Protein AF-A0A1B6LG21-F1 (afdb_monomer)

Organism: NCBI:txid36148

Structure (mmCIF, N/CA/C/O backbone):
data_AF-A0A1B6LG21-F1
#
_entry.id   AF-A0A1B6LG21-F1
#
loop_
_atom_site.group_PDB
_atom_site.id
_atom_site.type_symbol
_atom_site.label_atom_id
_atom_site.label_alt_id
_atom_site.label_comp_id
_atom_site.label_asym_id
_atom_site.label_entity_id
_atom_site.label_seq_id
_atom_site.pdbx_PDB_ins_code
_atom_site.Cartn_x
_atom_site.Cartn_y
_atom_site.Cartn_z
_atom_site.occupancy
_atom_site.B_iso_or_equiv
_atom_site.auth_seq_id
_atom_site.auth_comp_id
_atom_site.auth_asym_id
_atom_site.auth_atom_id
_atom_site.pdbx_PDB_model_num
ATOM 1 N N . PRO A 1 1 ? -16.297 15.621 -8.852 1.00 56.31 1 PRO A N 1
ATOM 2 C CA . PRO A 1 1 ? -17.410 15.948 -9.782 1.00 56.31 1 PRO A CA 1
ATOM 3 C C . PRO A 1 1 ? -18.432 14.807 -9.849 1.00 56.31 1 PRO A C 1
ATOM 5 O O . PRO A 1 1 ? -18.025 13.649 -9.911 1.00 56.31 1 PRO A O 1
ATOM 8 N N . SER A 1 2 ? -19.731 15.120 -9.840 1.00 61.78 2 SER A N 1
ATOM 9 C CA . SER A 1 2 ? -20.828 14.132 -9.884 1.00 61.78 2 SER A CA 1
ATOM 10 C C . SER A 1 2 ? -20.719 13.165 -11.069 1.00 61.78 2 SER A C 1
ATOM 12 O O . SER A 1 2 ? -21.006 11.982 -10.926 1.00 61.78 2 SER A O 1
ATOM 14 N N . SER A 1 3 ? -20.187 13.634 -12.199 1.00 63.41 3 SER A N 1
ATOM 15 C CA . SER A 1 3 ? -19.912 12.828 -13.393 1.00 63.41 3 SER A CA 1
ATOM 16 C C . SER A 1 3 ? -18.881 11.715 -13.177 1.00 63.41 3 SER A C 1
ATOM 18 O O . SER A 1 3 ? -19.022 10.638 -13.745 1.00 63.41 3 SER A O 1
ATOM 20 N N . VAL A 1 4 ? -17.868 11.933 -12.335 1.00 63.25 4 VAL A N 1
ATOM 21 C CA . VAL A 1 4 ? -16.840 10.920 -12.034 1.00 63.25 4 VAL A CA 1
ATOM 22 C C . VAL A 1 4 ? -17.412 9.835 -11.122 1.00 63.25 4 VAL A C 1
ATOM 24 O O . VAL A 1 4 ? -17.195 8.655 -11.372 1.00 63.25 4 VAL A O 1
ATOM 27 N N . ALA A 1 5 ? -18.205 10.219 -10.116 1.00 63.53 5 ALA A N 1
ATOM 28 C CA . ALA A 1 5 ? -18.890 9.268 -9.238 1.00 63.53 5 ALA A CA 1
ATOM 29 C C . ALA A 1 5 ? -19.905 8.409 -10.016 1.00 63.53 5 ALA A C 1
ATOM 31 O O . ALA A 1 5 ? -19.959 7.195 -9.843 1.00 63.53 5 ALA A O 1
ATOM 32 N N . GLN A 1 6 ? -20.651 9.025 -10.936 1.00 63.81 6 GLN A N 1
ATOM 33 C CA . GLN A 1 6 ? -21.619 8.342 -11.794 1.00 63.81 6 GLN A CA 1
ATOM 34 C C . GLN A 1 6 ? -20.946 7.417 -12.825 1.00 63.81 6 GLN A C 1
ATOM 36 O O . GLN A 1 6 ? -21.466 6.344 -13.122 1.00 63.81 6 GLN A O 1
ATOM 41 N N . TRP A 1 7 ? -19.764 7.789 -13.330 1.00 61.38 7 TRP A N 1
ATOM 42 C CA . TRP A 1 7 ? -18.961 6.941 -14.217 1.00 61.38 7 TRP A CA 1
ATOM 43 C C . TRP A 1 7 ? -18.367 5.727 -13.487 1.00 61.38 7 TRP A C 1
ATOM 45 O O . TRP A 1 7 ? -18.417 4.613 -14.008 1.00 61.38 7 TRP A O 1
ATOM 55 N N . LEU A 1 8 ? -17.872 5.912 -12.258 1.00 56.97 8 LEU A N 1
ATOM 56 C CA . LEU A 1 8 ? -17.380 4.816 -11.414 1.00 56.97 8 LEU A CA 1
ATOM 57 C C . LEU A 1 8 ? -18.502 3.837 -11.024 1.00 56.97 8 LEU A C 1
ATOM 59 O O . LEU A 1 8 ? -18.271 2.629 -10.995 1.00 56.97 8 LEU A O 1
ATOM 63 N N . ALA A 1 9 ? -19.724 4.333 -10.802 1.00 66.00 9 ALA A N 1
ATOM 64 C CA . ALA A 1 9 ? -20.897 3.514 -10.488 1.00 66.00 9 ALA A CA 1
ATOM 65 C C . ALA A 1 9 ? -21.390 2.641 -11.666 1.00 66.00 9 ALA A C 1
ATOM 67 O O . ALA A 1 9 ? -22.079 1.647 -11.447 1.00 66.00 9 ALA A O 1
ATOM 68 N N . GLY A 1 10 ? -21.037 2.982 -12.912 1.00 62.69 10 GLY A N 1
ATOM 69 C CA . GLY A 1 10 ? -21.565 2.351 -14.129 1.00 62.69 10 GLY A CA 1
ATOM 70 C C . GLY A 1 10 ? -20.916 1.030 -14.569 1.00 62.69 10 GLY A C 1
ATOM 71 O O . GLY A 1 10 ? -21.252 0.540 -15.639 1.00 62.69 10 GLY A O 1
ATOM 72 N N . GLN A 1 11 ? -19.978 0.449 -13.808 1.00 56.12 11 GLN A N 1
ATOM 73 C CA . GLN A 1 11 ? -19.278 -0.808 -14.163 1.00 56.12 11 GLN A CA 1
ATOM 74 C C . GLN A 1 11 ? -18.672 -0.851 -15.591 1.00 56.12 11 GLN A C 1
ATOM 76 O O . GLN A 1 11 ? -18.568 -1.912 -16.202 1.00 56.12 11 GLN A O 1
ATOM 81 N N . HIS A 1 12 ? -18.229 0.283 -16.143 1.00 55.22 12 HIS A N 1
ATOM 82 C CA . HIS A 1 12 ? -17.630 0.335 -17.488 1.00 55.22 12 HIS A CA 1
ATOM 83 C C . HIS A 1 12 ? -16.098 0.343 -17.505 1.00 55.22 12 HIS A C 1
ATOM 85 O O . HIS A 1 12 ? -15.505 0.527 -18.569 1.00 55.22 12 HIS A O 1
ATOM 91 N N . LEU A 1 13 ? -15.426 0.124 -16.368 1.00 53.28 13 LEU A N 1
ATOM 92 C CA . LEU A 1 13 ? -14.007 -0.209 -16.442 1.00 53.28 13 LEU A CA 1
ATOM 93 C C . LEU A 1 13 ? -13.874 -1.593 -17.094 1.00 53.28 13 LEU A C 1
ATOM 95 O O . LEU A 1 13 ? -14.472 -2.548 -16.592 1.00 53.28 13 LEU A O 1
ATOM 99 N N . PRO A 1 14 ? -13.073 -1.740 -18.166 1.00 56.25 14 PRO A N 1
ATOM 100 C CA . PRO A 1 14 ? -12.676 -3.057 -18.637 1.00 56.25 14 PRO A CA 1
ATOM 101 C C . PRO A 1 14 ? -12.145 -3.864 -17.449 1.00 56.25 14 PRO A C 1
ATOM 103 O O . PRO A 1 14 ? -11.424 -3.331 -16.607 1.00 56.25 14 PRO A O 1
ATOM 106 N N . ALA A 1 15 ? -12.486 -5.147 -17.350 1.00 59.81 15 ALA A N 1
ATOM 107 C CA . ALA A 1 15 ? -12.008 -5.960 -16.230 1.00 59.81 15 ALA A CA 1
ATOM 108 C C . ALA A 1 15 ? -10.467 -6.046 -16.198 1.00 59.81 15 ALA A C 1
ATOM 110 O O . ALA A 1 15 ? -9.872 -6.255 -15.141 1.00 59.81 15 ALA A O 1
ATOM 111 N N . GLN A 1 16 ? -9.821 -5.894 -17.362 1.00 63.16 16 GLN A N 1
ATOM 112 C CA . GLN A 1 16 ? -8.389 -6.094 -17.570 1.00 63.16 16 GLN A CA 1
ATOM 113 C C . GLN A 1 16 ? -7.848 -5.137 -18.644 1.00 63.16 16 GLN A C 1
ATOM 115 O O . GLN A 1 16 ? -8.587 -4.685 -19.519 1.00 63.16 16 GLN A O 1
ATOM 120 N N . GLY A 1 17 ? -6.547 -4.842 -18.585 1.00 81.06 17 GLY A N 1
ATOM 121 C CA . GLY A 1 17 ? -5.837 -4.033 -19.579 1.00 81.06 17 GLY A CA 1
ATOM 122 C C . GLY A 1 17 ? -5.011 -2.898 -18.971 1.00 81.06 17 GLY A C 1
ATOM 123 O O . GLY A 1 17 ? -5.198 -2.509 -17.819 1.00 81.06 17 GLY A O 1
ATOM 124 N N . GLN A 1 18 ? -4.091 -2.345 -19.762 1.00 87.31 18 GLN A N 1
ATOM 125 C CA . GLN A 1 18 ? -3.144 -1.313 -19.320 1.00 87.31 18 GLN A CA 1
ATOM 126 C C . GLN A 1 18 ? -3.838 -0.085 -18.708 1.00 87.31 18 GLN A C 1
ATOM 128 O O . GLN A 1 18 ? -3.418 0.396 -17.658 1.00 87.31 18 GLN A O 1
ATOM 133 N N . VAL A 1 19 ? -4.918 0.399 -19.332 1.00 88.56 19 VAL A N 1
ATOM 134 C CA . VAL A 1 19 ? -5.669 1.582 -18.868 1.00 88.56 19 VAL A CA 1
ATOM 135 C C . VAL A 1 19 ? -6.230 1.366 -17.462 1.00 88.56 19 VAL A C 1
ATOM 137 O O . VAL A 1 19 ? -6.164 2.252 -16.618 1.00 88.56 19 VAL A O 1
ATOM 140 N N . VAL A 1 20 ? -6.725 0.165 -17.174 1.00 89.50 20 VAL A N 1
ATOM 141 C CA . VAL A 1 20 ? -7.310 -0.186 -15.873 1.00 89.50 20 VAL A CA 1
ATOM 142 C C . VAL A 1 20 ? -6.242 -0.179 -14.788 1.00 89.50 20 VAL A C 1
ATOM 144 O O . VAL A 1 20 ? -6.458 0.371 -13.712 1.00 89.50 20 VAL A O 1
ATOM 147 N N . VAL A 1 21 ? -5.065 -0.738 -15.079 1.00 91.75 21 VAL A N 1
ATOM 148 C CA . VAL A 1 21 ? -3.921 -0.713 -14.155 1.00 91.75 21 VAL A CA 1
ATOM 149 C C . VAL A 1 21 ? -3.471 0.723 -13.892 1.00 91.75 21 VAL A C 1
ATOM 151 O O . VAL A 1 21 ? -3.212 1.083 -12.744 1.00 91.75 21 VAL A O 1
ATOM 154 N N . GLN A 1 22 ? -3.433 1.566 -14.927 1.00 92.06 22 GLN A N 1
ATOM 155 C CA . GLN A 1 22 ? -3.097 2.984 -14.782 1.00 92.06 22 GLN A CA 1
ATOM 156 C C . GLN A 1 22 ? -4.118 3.734 -13.919 1.00 92.06 22 GLN A C 1
ATOM 158 O O . GLN A 1 22 ? -3.720 4.484 -13.030 1.00 92.06 22 GLN A O 1
ATOM 163 N N . LEU A 1 23 ? -5.416 3.497 -14.126 1.00 92.88 23 LEU A N 1
ATOM 164 C CA . LEU A 1 23 ? -6.481 4.090 -13.316 1.00 92.88 23 LEU A CA 1
ATOM 165 C C . LEU A 1 23 ? -6.390 3.649 -11.853 1.00 92.88 23 LEU A C 1
ATOM 167 O O . LEU A 1 23 ? -6.386 4.504 -10.972 1.00 92.88 23 LEU A O 1
ATOM 171 N N . LYS A 1 24 ? -6.233 2.346 -11.584 1.00 94.38 24 LYS A N 1
ATOM 172 C CA . LYS A 1 24 ? -6.042 1.825 -10.218 1.00 94.38 24 LYS A CA 1
ATOM 173 C C . LYS A 1 24 ? -4.820 2.451 -9.554 1.00 94.38 24 LYS A C 1
ATOM 175 O O . LYS A 1 24 ? -4.916 2.941 -8.436 1.00 94.38 24 LYS A O 1
ATOM 180 N N . THR A 1 25 ? -3.701 2.523 -10.273 1.00 94.62 25 THR A N 1
ATOM 181 C CA . THR A 1 25 ? -2.483 3.180 -9.778 1.00 94.62 25 THR A CA 1
ATOM 182 C C . THR A 1 25 ? -2.742 4.651 -9.451 1.00 94.62 25 THR A C 1
ATOM 184 O O . THR A 1 25 ? -2.304 5.129 -8.411 1.00 94.62 25 THR A O 1
ATOM 187 N N . ARG A 1 26 ? -3.486 5.383 -10.291 1.00 93.81 26 ARG A N 1
ATOM 188 C CA . ARG A 1 26 ? -3.808 6.792 -10.026 1.00 93.81 26 ARG A CA 1
ATOM 189 C C . ARG A 1 26 ? -4.735 6.961 -8.822 1.00 93.81 26 ARG A C 1
ATOM 191 O O . ARG A 1 26 ? -4.519 7.886 -8.049 1.00 93.81 26 ARG A O 1
ATOM 198 N N . LEU A 1 27 ? -5.717 6.076 -8.651 1.00 93.31 27 LEU A N 1
ATOM 199 C CA . LEU A 1 27 ? -6.618 6.082 -7.495 1.00 93.31 27 LEU A CA 1
ATOM 200 C C . LEU A 1 27 ? -5.863 5.852 -6.185 1.00 93.31 27 LEU A C 1
ATOM 202 O O . LEU A 1 27 ? -6.141 6.540 -5.208 1.00 93.31 27 LEU A O 1
ATOM 206 N N . ILE A 1 28 ? -4.872 4.954 -6.178 1.00 95.81 28 ILE A N 1
ATOM 207 C CA . ILE A 1 28 ? -4.011 4.737 -5.007 1.00 95.81 28 ILE A CA 1
ATOM 208 C C . ILE A 1 28 ? -3.348 6.048 -4.582 1.00 95.81 28 ILE A C 1
ATOM 210 O O . ILE A 1 28 ? -3.369 6.365 -3.403 1.00 95.81 28 ILE A O 1
ATOM 214 N N . TRP A 1 29 ? -2.817 6.831 -5.520 1.00 94.19 29 TRP A N 1
ATOM 215 C CA . TRP A 1 29 ? -2.159 8.104 -5.201 1.00 94.19 29 TRP A CA 1
ATOM 216 C C . TRP A 1 29 ? -3.115 9.259 -4.907 1.00 94.19 29 TRP A C 1
ATOM 218 O O . TRP A 1 29 ? -2.673 10.270 -4.385 1.00 94.19 29 TRP A O 1
ATOM 228 N N . LEU A 1 30 ? -4.394 9.142 -5.264 1.00 93.25 30 LEU A N 1
ATOM 229 C CA . LEU A 1 30 ? -5.394 10.177 -5.000 1.00 93.25 30 LEU A CA 1
ATOM 230 C C . LEU A 1 30 ? -5.978 10.031 -3.589 1.00 93.25 30 LEU A C 1
ATOM 232 O O . LEU A 1 30 ? -6.033 10.987 -2.822 1.00 93.25 30 LEU A O 1
ATOM 236 N N . LEU A 1 31 ? -6.412 8.817 -3.248 1.00 91.75 31 LEU A N 1
ATOM 237 C CA . LEU A 1 31 ? -7.103 8.532 -1.995 1.00 91.75 31 LEU A CA 1
ATOM 238 C C . LEU A 1 31 ? -6.111 8.603 -0.826 1.00 91.75 31 LEU A C 1
ATOM 240 O O . LEU A 1 31 ? -5.157 7.836 -0.786 1.00 91.75 31 LEU A O 1
ATOM 244 N N . GLY A 1 32 ? -6.328 9.498 0.130 1.00 88.12 32 GLY A N 1
ATOM 245 C CA . GLY A 1 32 ? -5.476 9.716 1.303 1.00 88.12 32 GLY A CA 1
ATOM 246 C C . GLY A 1 32 ? -4.399 10.794 1.136 1.00 88.12 32 GLY A C 1
ATOM 247 O O . GLY A 1 32 ? -3.765 11.149 2.125 1.00 88.12 32 GLY A O 1
ATOM 248 N N . HIS A 1 33 ? -4.197 11.325 -0.076 1.00 87.62 33 HIS A N 1
ATOM 249 C CA . HIS A 1 33 ? -3.133 12.302 -0.371 1.00 87.62 33 HIS A CA 1
ATOM 250 C C . HIS A 1 33 ? -3.641 13.622 -0.952 1.00 87.62 33 HIS A C 1
ATOM 252 O O . HIS A 1 33 ? -2.970 14.637 -0.803 1.00 87.62 33 HIS A O 1
ATOM 258 N N . ASP A 1 34 ? -4.785 13.618 -1.636 1.00 88.00 34 ASP A N 1
ATOM 259 C CA . ASP A 1 34 ? -5.386 14.834 -2.190 1.00 88.00 34 ASP A CA 1
ATOM 260 C C . ASP A 1 34 ? -6.192 15.587 -1.123 1.00 88.00 34 ASP A C 1
ATOM 262 O O . ASP A 1 34 ? -6.849 14.959 -0.290 1.00 88.00 34 ASP A O 1
ATOM 266 N N . ASP A 1 35 ? -6.187 16.922 -1.178 1.00 77.19 35 ASP A N 1
ATOM 267 C CA . ASP A 1 35 ? -6.869 17.792 -0.207 1.00 77.19 35 ASP A CA 1
ATOM 268 C C . ASP A 1 35 ? -8.381 17.529 -0.111 1.00 77.19 35 ASP A C 1
ATOM 270 O O . ASP A 1 35 ? -8.990 17.845 0.903 1.00 77.19 35 ASP A O 1
ATOM 274 N N . SER A 1 36 ? -8.998 16.967 -1.159 1.00 80.94 36 SER A N 1
ATOM 275 C CA . SER A 1 36 ? -10.428 16.609 -1.161 1.00 80.94 36 SER A CA 1
ATOM 276 C C . SER A 1 36 ? -10.705 15.158 -0.742 1.00 80.94 36 SER A C 1
ATOM 278 O O . SER A 1 36 ? -11.863 14.736 -0.711 1.00 80.94 36 SER A O 1
ATOM 280 N N . PHE A 1 37 ? -9.656 14.365 -0.522 1.00 83.06 37 PHE A N 1
ATOM 281 C CA . PHE A 1 37 ? -9.726 12.936 -0.226 1.00 83.06 37 PHE A CA 1
ATOM 282 C C . PHE A 1 37 ? -8.707 12.556 0.848 1.00 83.06 37 PHE A C 1
ATOM 284 O O . PHE A 1 37 ? -7.996 11.561 0.700 1.00 83.06 37 PHE A O 1
ATOM 291 N N . THR A 1 38 ? -8.613 13.323 1.933 1.00 89.69 38 THR A N 1
ATOM 292 C CA . THR A 1 38 ? -7.709 12.983 3.041 1.00 89.69 38 THR A CA 1
ATO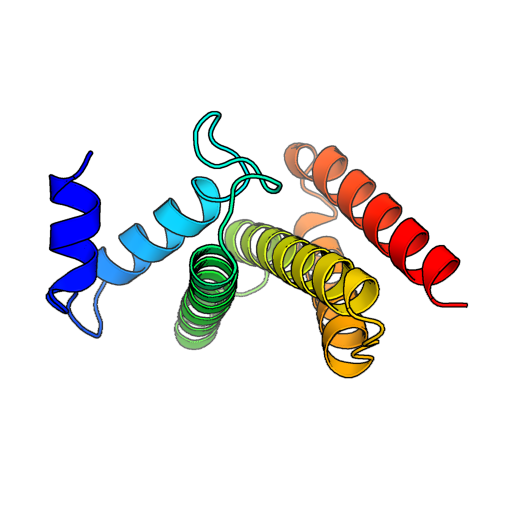M 293 C C . THR A 1 38 ? -8.150 11.690 3.738 1.00 89.69 38 THR A C 1
ATOM 295 O O . THR A 1 38 ? -9.305 11.274 3.646 1.00 89.69 38 THR A O 1
ATOM 298 N N . TRP A 1 39 ? -7.249 11.030 4.473 1.00 88.75 39 TRP A N 1
ATOM 299 C CA . TRP A 1 39 ? -7.545 9.758 5.158 1.00 88.75 39 TRP A CA 1
ATOM 300 C C . TRP A 1 39 ? -8.789 9.803 6.058 1.00 88.75 39 TRP A C 1
ATOM 302 O O . TRP A 1 39 ? -9.527 8.821 6.136 1.00 88.75 39 TRP A O 1
ATOM 312 N N . HIS A 1 40 ? -9.046 10.944 6.700 1.00 86.12 40 HIS A N 1
ATOM 313 C CA . HIS A 1 40 ? -10.210 11.151 7.563 1.00 86.12 40 HIS A CA 1
ATOM 314 C C . HIS A 1 40 ? -11.517 11.347 6.783 1.00 86.12 40 HIS A C 1
ATOM 316 O O . HIS A 1 40 ? -12.591 11.066 7.308 1.00 86.12 40 HIS A O 1
ATOM 322 N N . GLU A 1 41 ? -11.432 11.798 5.532 1.00 86.44 41 GLU A N 1
ATOM 323 C CA . GLU A 1 41 ? -12.577 12.045 4.649 1.00 86.44 41 GLU A CA 1
ATOM 324 C C . GLU A 1 41 ? -12.946 10.818 3.806 1.00 86.44 41 GLU A C 1
ATOM 326 O O . GLU A 1 41 ? -14.041 10.756 3.243 1.00 86.44 41 GLU A O 1
ATOM 331 N N . LEU A 1 42 ? -12.063 9.815 3.724 1.00 89.69 42 LEU A N 1
ATOM 332 C CA . LEU A 1 42 ? -12.348 8.578 3.000 1.00 89.69 42 LEU A CA 1
ATOM 333 C C . LEU A 1 42 ? -13.513 7.823 3.645 1.00 89.69 42 LEU A C 1
ATOM 335 O O . LEU A 1 42 ? -13.433 7.394 4.800 1.00 89.69 42 LEU A O 1
ATOM 339 N N . SER A 1 43 ? -14.563 7.553 2.869 1.00 91.81 43 SER A N 1
ATOM 340 C CA . SER A 1 43 ? -15.603 6.608 3.281 1.00 91.81 43 SER A CA 1
ATOM 341 C C . SER A 1 43 ? -15.029 5.193 3.432 1.00 91.81 43 SER A C 1
ATOM 343 O O . SER A 1 43 ? -13.958 4.877 2.909 1.00 91.81 43 SER A O 1
ATOM 345 N N . GLN A 1 44 ? -15.742 4.319 4.146 1.00 91.00 44 GLN A N 1
ATOM 346 C CA . GLN A 1 44 ? -15.347 2.913 4.272 1.00 91.00 44 GLN A CA 1
ATOM 347 C C . GLN A 1 44 ? -15.224 2.232 2.898 1.00 91.00 44 GLN A C 1
ATOM 349 O O . GLN A 1 44 ? -14.245 1.541 2.636 1.00 91.00 44 GLN A O 1
ATOM 354 N N . GLU A 1 45 ? -16.162 2.513 1.992 1.00 91.94 45 GLU A N 1
ATOM 355 C CA . GLU A 1 45 ? -16.139 1.995 0.623 1.00 91.94 45 GLU A CA 1
ATOM 356 C C . GLU A 1 45 ? -14.903 2.487 -0.153 1.00 91.94 45 GLU A C 1
ATOM 358 O O . GLU A 1 45 ? -14.238 1.709 -0.833 1.00 91.94 45 GLU A O 1
ATOM 363 N N . MET A 1 46 ? -14.542 3.771 -0.030 1.00 92.62 46 MET A N 1
ATOM 364 C CA . MET A 1 46 ? -13.347 4.319 -0.687 1.00 92.62 46 MET A CA 1
ATOM 365 C C . MET A 1 46 ? -12.057 3.693 -0.153 1.00 92.62 46 MET A C 1
ATOM 367 O O . MET A 1 46 ? -11.138 3.425 -0.929 1.00 92.62 46 MET A O 1
ATOM 371 N N . LEU A 1 47 ? -11.992 3.438 1.155 1.00 94.19 47 LEU A N 1
ATOM 372 C CA . LEU A 1 47 ? -10.862 2.757 1.777 1.00 94.19 47 LEU A CA 1
ATOM 373 C C . LEU A 1 47 ? -10.724 1.321 1.250 1.00 94.19 47 LEU A C 1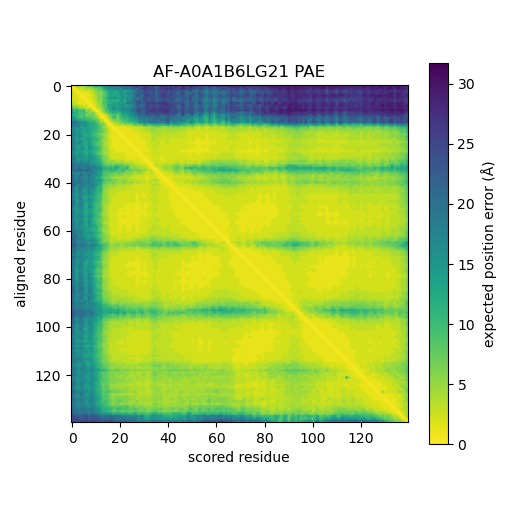
ATOM 375 O O . LEU A 1 47 ? -9.632 0.921 0.851 1.00 94.19 47 LEU A O 1
ATOM 379 N N . GLU A 1 48 ? -11.829 0.578 1.159 1.00 94.00 48 GLU A N 1
ATOM 380 C CA . GLU A 1 48 ? -11.863 -0.775 0.583 1.00 94.00 48 GLU A CA 1
ATOM 381 C C . GLU A 1 48 ? -11.455 -0.782 -0.896 1.00 94.00 48 GLU A C 1
ATOM 383 O O . GLU A 1 48 ? -10.694 -1.648 -1.338 1.00 94.00 48 GLU A O 1
ATOM 388 N N . TRP A 1 49 ? -11.889 0.220 -1.665 1.00 93.44 49 TRP A N 1
ATOM 389 C CA . TRP A 1 49 ? -11.454 0.397 -3.048 1.00 93.44 49 TRP A CA 1
ATOM 390 C C . TRP A 1 49 ? -9.957 0.668 -3.163 1.00 93.44 49 TRP A C 1
ATOM 392 O O . TRP A 1 49 ? -9.310 0.088 -4.039 1.00 93.44 49 TRP A O 1
ATOM 402 N N . LYS A 1 50 ? -9.390 1.514 -2.296 1.00 95.62 50 LYS A N 1
ATOM 403 C CA . LYS A 1 50 ? -7.945 1.775 -2.266 1.00 95.62 50 LYS A CA 1
ATOM 404 C C . LYS A 1 50 ? -7.172 0.493 -1.952 1.00 95.62 50 LYS A C 1
ATOM 406 O O . LYS A 1 50 ? -6.256 0.140 -2.692 1.00 95.62 50 LYS A O 1
ATOM 411 N N . GLU A 1 51 ? -7.600 -0.237 -0.922 1.00 97.06 51 G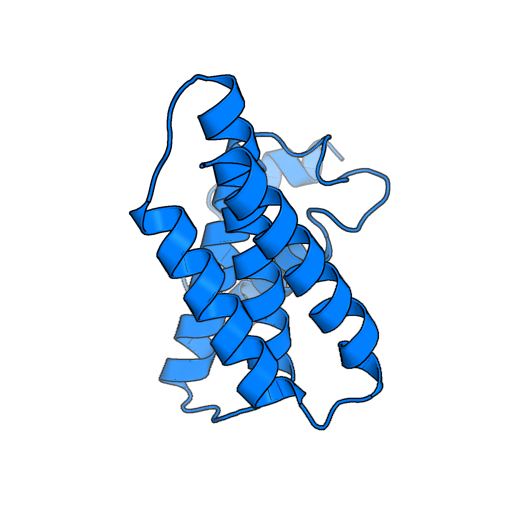LU A N 1
ATOM 412 C CA . GLU A 1 51 ? -7.043 -1.530 -0.509 1.00 97.06 51 GLU A CA 1
ATOM 413 C C . GLU A 1 51 ? -7.030 -2.528 -1.683 1.00 97.06 51 GLU A C 1
ATOM 415 O O . GLU A 1 51 ? -6.004 -3.136 -2.001 1.00 97.06 51 GLU A O 1
ATOM 420 N N . LYS A 1 52 ? -8.162 -2.643 -2.390 1.00 96.38 52 LYS A N 1
ATOM 421 C CA . LYS A 1 52 ? -8.314 -3.490 -3.578 1.00 96.38 52 LYS A CA 1
ATOM 422 C C . LYS A 1 52 ? -7.403 -3.053 -4.722 1.00 96.38 52 LYS A C 1
ATOM 424 O O . LYS A 1 52 ? -6.738 -3.893 -5.322 1.00 96.38 52 LYS A O 1
ATOM 429 N N . CYS A 1 53 ? -7.324 -1.753 -5.008 1.00 95.81 53 CYS A N 1
ATOM 430 C CA . CYS A 1 53 ? -6.443 -1.232 -6.053 1.00 95.81 53 CYS A CA 1
ATOM 431 C C . CYS A 1 53 ? -4.976 -1.567 -5.765 1.00 95.81 53 CYS A C 1
ATOM 433 O O . CYS A 1 53 ? -4.276 -2.003 -6.680 1.00 95.81 53 CYS A O 1
ATOM 435 N N . CYS A 1 54 ? -4.519 -1.413 -4.517 1.00 98.06 54 CYS A N 1
ATOM 436 C CA . CYS A 1 54 ? -3.162 -1.787 -4.120 1.00 98.06 54 CYS A CA 1
ATOM 437 C C . CYS A 1 54 ? -2.882 -3.264 -4.416 1.00 98.06 54 CYS A C 1
ATOM 439 O O . CYS A 1 54 ? -1.885 -3.575 -5.068 1.00 98.06 54 CYS A O 1
ATOM 441 N N . ARG A 1 55 ? -3.778 -4.172 -4.005 1.00 97.88 55 ARG A N 1
ATOM 442 C CA . ARG A 1 55 ? -3.604 -5.613 -4.251 1.00 97.88 55 ARG A CA 1
ATOM 443 C C . ARG A 1 55 ? -3.622 -5.967 -5.730 1.00 97.88 55 ARG A C 1
ATOM 445 O O . ARG A 1 55 ? -2.752 -6.704 -6.181 1.00 97.88 55 ARG A O 1
ATOM 452 N N . ASP A 1 56 ? -4.543 -5.391 -6.493 1.00 95.62 56 ASP A N 1
ATOM 453 C CA . ASP A 1 56 ? -4.636 -5.628 -7.932 1.00 95.62 56 ASP A CA 1
ATOM 454 C C . ASP A 1 56 ? -3.362 -5.170 -8.665 1.00 95.62 56 ASP A C 1
ATOM 456 O O . ASP A 1 56 ? -2.863 -5.862 -9.552 1.00 95.62 56 ASP A O 1
ATOM 460 N N . VAL A 1 57 ? -2.802 -4.011 -8.295 1.00 96.00 57 VAL A N 1
ATOM 461 C CA . VAL A 1 57 ? -1.549 -3.512 -8.884 1.00 96.00 57 VAL A CA 1
ATOM 462 C C . VAL A 1 57 ? -0.363 -4.390 -8.481 1.00 96.00 57 VAL A C 1
ATOM 464 O O . VAL A 1 57 ? 0.457 -4.720 -9.339 1.00 96.00 57 VAL A O 1
ATOM 467 N N . LEU A 1 58 ? -0.278 -4.824 -7.219 1.00 97.38 58 LEU A N 1
ATOM 468 C CA . LEU A 1 58 ? 0.758 -5.761 -6.769 1.00 97.38 58 LEU A CA 1
ATOM 469 C C . LEU A 1 58 ? 0.681 -7.090 -7.527 1.00 97.38 58 LEU A C 1
ATOM 471 O O . LEU A 1 58 ? 1.698 -7.556 -8.037 1.00 97.38 58 LEU A O 1
ATOM 475 N N . GLN A 1 59 ? -0.522 -7.640 -7.703 1.00 95.88 59 GLN A N 1
ATOM 476 C CA . GLN A 1 59 ? -0.742 -8.865 -8.468 1.00 95.88 59 GLN A CA 1
ATOM 477 C C . GLN A 1 59 ? -0.273 -8.722 -9.921 1.00 95.88 59 GLN A C 1
ATOM 479 O O . GLN A 1 59 ? 0.327 -9.647 -10.471 1.00 95.88 59 GLN A O 1
ATOM 484 N N . VAL A 1 60 ? -0.517 -7.572 -10.556 1.00 94.31 60 VAL A N 1
ATOM 485 C CA . VAL A 1 60 ? -0.025 -7.300 -11.915 1.00 94.31 60 VAL A CA 1
ATOM 486 C C . VAL A 1 60 ? 1.503 -7.267 -11.947 1.00 94.31 60 VAL A C 1
ATOM 488 O O . VAL A 1 60 ? 2.097 -7.898 -12.821 1.00 94.31 60 VAL A O 1
ATOM 491 N N . LEU A 1 61 ? 2.146 -6.582 -10.997 1.00 95.12 61 LEU A N 1
ATOM 492 C CA . LEU A 1 61 ? 3.609 -6.531 -10.904 1.00 95.12 61 LEU A CA 1
ATOM 493 C C . LEU A 1 61 ? 4.209 -7.932 -10.713 1.00 95.12 61 LEU A C 1
ATOM 495 O O . LEU A 1 61 ? 5.172 -8.277 -11.399 1.00 95.12 61 LEU A O 1
ATOM 499 N N . ASP A 1 62 ? 3.602 -8.756 -9.860 1.00 94.81 62 ASP A N 1
ATOM 500 C CA . ASP A 1 62 ? 4.028 -10.137 -9.619 1.00 94.81 62 ASP A CA 1
ATOM 501 C C . ASP A 1 62 ? 3.827 -11.031 -10.846 1.00 94.81 62 ASP A C 1
ATOM 503 O O . ASP A 1 62 ? 4.723 -11.787 -11.224 1.00 94.81 62 ASP A O 1
ATOM 507 N N . THR A 1 63 ? 2.685 -10.902 -11.526 1.00 94.25 63 THR A N 1
ATOM 508 C CA . THR A 1 63 ? 2.368 -11.664 -12.747 1.00 94.25 63 THR A CA 1
ATOM 509 C C . THR A 1 63 ? 3.351 -11.345 -13.870 1.00 94.25 63 THR A C 1
ATOM 511 O O . THR A 1 63 ? 3.828 -12.241 -14.567 1.00 94.25 63 THR A O 1
ATOM 514 N N . LEU A 1 64 ? 3.702 -10.067 -14.017 1.00 92.94 64 LEU A N 1
ATOM 515 C CA . LEU A 1 64 ? 4.702 -9.597 -14.972 1.00 92.94 64 LEU A CA 1
ATOM 516 C C . LEU A 1 64 ? 6.146 -9.856 -14.503 1.00 92.94 64 LEU A C 1
ATOM 518 O O . LEU A 1 64 ? 7.086 -9.509 -15.216 1.00 92.94 64 LEU A O 1
ATOM 522 N N . ARG A 1 65 ? 6.329 -10.467 -13.324 1.00 93.00 65 ARG A N 1
ATOM 523 C CA . ARG A 1 65 ? 7.624 -10.765 -12.696 1.00 93.00 65 ARG A CA 1
ATOM 524 C C . ARG A 1 65 ? 8.520 -9.536 -12.554 1.00 93.00 65 ARG A C 1
ATOM 526 O O . ARG A 1 65 ? 9.745 -9.633 -12.649 1.00 93.00 65 ARG A O 1
ATOM 533 N N . PHE A 1 66 ? 7.918 -8.379 -12.284 1.00 87.31 66 PHE A N 1
ATOM 534 C CA . PHE A 1 66 ? 8.676 -7.243 -11.784 1.00 87.31 66 PHE A CA 1
ATOM 535 C C . PHE A 1 66 ? 9.211 -7.633 -10.407 1.00 87.31 66 PHE A C 1
ATOM 537 O O . PHE A 1 66 ? 8.446 -7.909 -9.485 1.00 87.31 66 PHE A O 1
ATOM 544 N N . GLY A 1 67 ? 10.537 -7.715 -10.295 1.00 90.50 67 GLY A N 1
ATOM 545 C CA . GLY A 1 67 ? 11.210 -8.025 -9.039 1.00 90.50 67 GLY A CA 1
ATOM 546 C C . GLY A 1 67 ? 11.059 -6.901 -8.009 1.00 90.50 67 GLY A C 1
ATOM 547 O O . GLY A 1 67 ? 10.040 -6.217 -7.911 1.00 90.50 67 GLY A O 1
ATOM 548 N N . HIS A 1 68 ? 12.108 -6.673 -7.228 1.00 93.06 68 HIS A N 1
ATOM 549 C CA . HIS A 1 68 ? 12.127 -5.604 -6.234 1.00 93.06 68 HIS A CA 1
ATOM 550 C C . HIS A 1 68 ? 12.309 -4.256 -6.943 1.00 93.06 68 HIS A C 1
ATOM 552 O O . HIS A 1 68 ? 13.426 -3.806 -7.174 1.00 93.06 68 HIS A O 1
ATOM 558 N N . CYS A 1 69 ? 11.199 -3.635 -7.343 1.00 94.75 69 CYS A N 1
ATOM 559 C CA . CYS A 1 69 ? 11.190 -2.332 -7.995 1.00 94.75 69 CYS A CA 1
ATOM 560 C C . CYS A 1 69 ? 10.555 -1.269 -7.096 1.00 94.75 69 CYS A C 1
ATOM 562 O O . CYS A 1 69 ? 9.676 -1.555 -6.281 1.00 94.75 69 CYS A O 1
ATOM 564 N N . ARG A 1 70 ? 10.960 -0.012 -7.300 1.00 95.25 70 ARG A N 1
ATOM 565 C CA . ARG A 1 70 ? 10.474 1.135 -6.523 1.00 95.25 70 ARG A CA 1
ATOM 566 C C . ARG A 1 70 ? 8.946 1.205 -6.458 1.00 95.25 70 ARG A C 1
ATOM 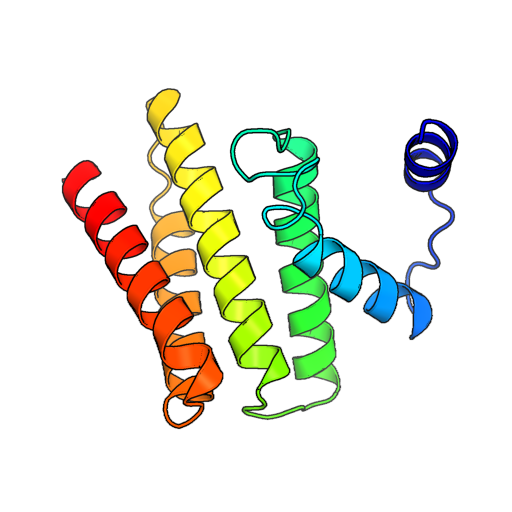568 O O . ARG A 1 70 ? 8.393 1.377 -5.381 1.00 95.25 70 ARG A O 1
ATOM 575 N N . MET A 1 71 ? 8.261 1.010 -7.590 1.00 95.19 71 MET A N 1
ATOM 576 C CA . MET A 1 71 ? 6.793 1.019 -7.637 1.00 95.19 71 MET A CA 1
ATOM 577 C C . MET A 1 71 ? 6.192 -0.027 -6.692 1.00 95.19 71 MET A C 1
ATOM 579 O O . MET A 1 71 ? 5.306 0.303 -5.918 1.00 95.19 71 MET A O 1
ATOM 583 N N . LYS A 1 72 ? 6.703 -1.265 -6.694 1.00 97.31 72 LYS A N 1
ATOM 584 C CA . LYS A 1 72 ? 6.209 -2.329 -5.809 1.00 97.31 72 LYS A CA 1
ATOM 585 C C . LYS A 1 72 ? 6.346 -1.945 -4.336 1.00 97.31 72 LYS A C 1
ATOM 587 O O . LYS A 1 72 ? 5.396 -2.101 -3.577 1.00 97.31 72 LYS A O 1
ATOM 592 N N . GLY A 1 73 ? 7.498 -1.395 -3.951 1.00 97.44 73 GLY A N 1
ATOM 593 C CA . GLY A 1 73 ? 7.727 -0.919 -2.586 1.00 97.44 73 GLY A CA 1
ATOM 594 C C . GLY A 1 73 ? 6.773 0.207 -2.182 1.00 97.44 73 GLY A C 1
ATOM 595 O O . GLY A 1 73 ? 6.220 0.188 -1.087 1.00 97.44 73 GLY A O 1
ATOM 596 N N . LEU A 1 74 ? 6.530 1.155 -3.088 1.00 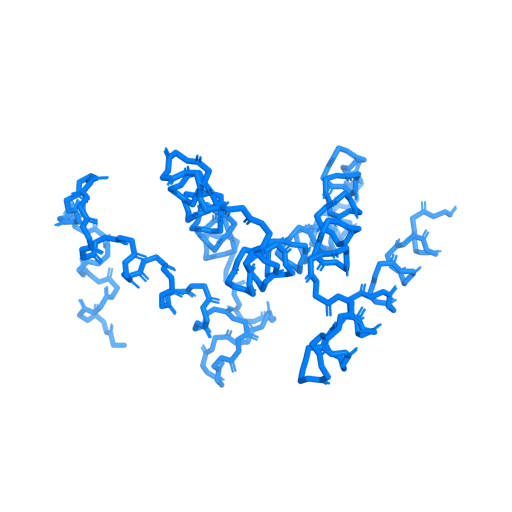97.00 74 LEU A N 1
ATOM 597 C CA . LEU A 1 74 ? 5.621 2.275 -2.860 1.00 97.00 74 LEU A CA 1
ATOM 598 C C . LEU A 1 74 ? 4.155 1.825 -2.736 1.00 97.00 74 LEU A C 1
ATOM 600 O O . LEU A 1 74 ? 3.451 2.278 -1.840 1.00 97.00 74 LEU A O 1
ATOM 604 N N . ILE A 1 75 ? 3.704 0.887 -3.572 1.00 97.94 75 ILE A N 1
ATOM 605 C CA . ILE A 1 75 ? 2.344 0.335 -3.477 1.00 97.94 75 ILE A CA 1
ATOM 606 C C . ILE A 1 75 ? 2.164 -0.493 -2.194 1.00 97.94 75 ILE A C 1
ATOM 608 O O . ILE A 1 75 ? 1.107 -0.426 -1.572 1.00 97.94 75 ILE A O 1
ATOM 612 N N . LEU A 1 76 ? 3.192 -1.230 -1.752 1.00 98.25 76 LEU A N 1
ATOM 613 C CA . LEU A 1 76 ? 3.171 -1.928 -0.459 1.00 98.25 76 LEU A CA 1
ATOM 614 C C . LEU A 1 76 ? 3.037 -0.957 0.721 1.00 98.25 76 LEU A C 1
ATOM 616 O O . LEU A 1 76 ? 2.328 -1.260 1.678 1.00 98.25 76 LEU A O 1
ATOM 620 N N . LEU A 1 77 ? 3.672 0.215 0.647 1.00 97.00 77 LEU A N 1
ATOM 621 C CA . LEU A 1 77 ? 3.537 1.241 1.679 1.00 97.00 77 LEU A CA 1
ATOM 622 C C . LEU A 1 77 ? 2.112 1.814 1.731 1.00 97.00 77 LEU A C 1
ATOM 624 O O . LEU A 1 77 ? 1.549 1.984 2.810 1.00 97.00 77 LEU A O 1
ATOM 628 N N . GLU A 1 78 ? 1.494 2.043 0.573 1.00 97.75 78 GLU A N 1
ATOM 629 C CA . GLU A 1 78 ? 0.098 2.489 0.494 1.00 97.75 78 GLU A CA 1
ATOM 630 C C . GLU A 1 78 ? -0.898 1.413 0.955 1.00 97.75 78 GLU A C 1
ATOM 632 O O . GLU A 1 78 ? -1.916 1.734 1.578 1.00 97.75 78 GLU A O 1
ATOM 637 N N . LEU A 1 79 ? -0.605 0.132 0.706 1.00 98.31 79 LEU A N 1
ATOM 638 C CA . LEU A 1 79 ? -1.372 -0.981 1.267 1.00 98.31 79 LEU A CA 1
ATOM 639 C C . LEU A 1 79 ? -1.268 -1.000 2.795 1.00 98.31 79 LEU A C 1
ATOM 641 O O . LEU A 1 79 ? -2.297 -1.034 3.463 1.00 98.31 79 LEU A O 1
ATOM 645 N N . HIS A 1 80 ? -0.051 -0.910 3.340 1.00 97.69 80 HIS A N 1
ATOM 646 C CA . HIS A 1 80 ? 0.183 -0.826 4.781 1.00 97.69 80 HIS A CA 1
ATOM 647 C C . HIS A 1 80 ? -0.657 0.290 5.423 1.00 97.69 80 HIS A C 1
ATOM 649 O O . HIS A 1 80 ? -1.412 0.024 6.354 1.00 97.69 80 HIS A O 1
ATOM 655 N N . ARG A 1 81 ? -0.616 1.509 4.871 1.00 96.06 81 ARG A N 1
ATOM 656 C CA . ARG A 1 81 ? -1.411 2.649 5.367 1.00 96.06 81 ARG A CA 1
ATOM 657 C C . ARG A 1 81 ? -2.912 2.383 5.341 1.00 96.06 81 ARG A C 1
ATOM 659 O O . ARG A 1 81 ? -3.611 2.694 6.301 1.00 96.06 81 ARG A O 1
ATOM 666 N N . SER A 1 82 ? -3.401 1.767 4.265 1.00 96.69 82 SER A N 1
ATOM 667 C CA . SER A 1 82 ? -4.821 1.423 4.122 1.00 96.69 82 SER A CA 1
ATOM 668 C C . SER A 1 82 ? -5.272 0.417 5.187 1.00 96.69 82 SER A C 1
ATOM 670 O O . SER A 1 82 ? -6.329 0.592 5.792 1.00 96.69 82 SER A O 1
ATOM 672 N N . LEU A 1 83 ? -4.451 -0.599 5.468 1.00 96.38 83 LEU A N 1
ATOM 673 C CA . LEU A 1 83 ? -4.721 -1.599 6.507 1.00 96.38 83 LEU A CA 1
ATOM 674 C C . LEU A 1 83 ? -4.641 -0.995 7.915 1.00 96.38 83 LEU A C 1
ATOM 676 O O . LEU A 1 83 ? -5.508 -1.256 8.749 1.00 96.38 83 LEU A O 1
ATOM 680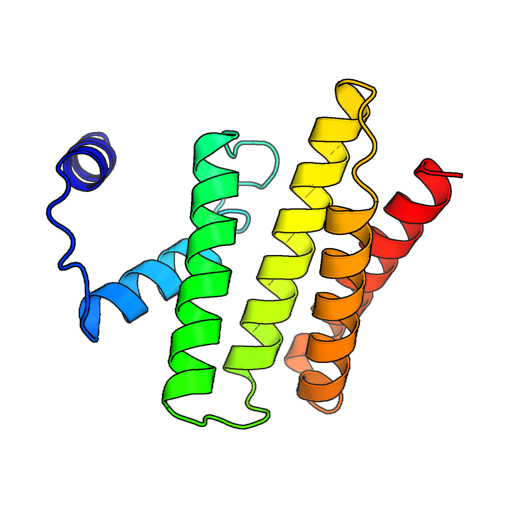 N N . CYS A 1 84 ? -3.658 -0.128 8.161 1.00 94.62 84 CYS A N 1
ATOM 681 C CA . CYS A 1 84 ? -3.536 0.637 9.397 1.00 94.62 84 CYS A CA 1
ATOM 682 C C . CYS A 1 84 ? -4.781 1.497 9.655 1.00 94.62 84 CYS A C 1
ATOM 684 O O . CYS A 1 84 ? -5.339 1.457 10.749 1.00 94.62 84 CYS A O 1
ATOM 686 N N . GLU A 1 85 ? -5.256 2.239 8.654 1.00 94.31 85 GLU A N 1
ATOM 687 C CA . GLU A 1 85 ? -6.465 3.062 8.767 1.00 94.31 85 GLU A CA 1
ATOM 688 C C . GLU A 1 85 ? -7.721 2.213 9.007 1.00 94.31 85 GLU A C 1
ATOM 690 O O . GLU A 1 85 ? -8.533 2.521 9.882 1.00 94.31 85 GLU A O 1
ATOM 695 N N . LYS A 1 86 ? -7.858 1.087 8.301 1.00 93.31 86 LYS A N 1
ATOM 696 C CA . LYS A 1 86 ? -8.955 0.135 8.515 1.00 93.31 86 LYS A CA 1
ATOM 697 C C . LYS A 1 86 ? -8.967 -0.392 9.947 1.00 93.31 86 LYS A C 1
ATOM 699 O O . LYS A 1 86 ? -10.016 -0.423 10.587 1.00 93.31 86 LYS A O 1
ATOM 704 N N . GLN A 1 87 ? -7.798 -0.738 10.479 1.00 92.19 87 GLN A N 1
ATOM 705 C CA . GLN A 1 87 ? -7.671 -1.194 11.856 1.00 92.19 87 GLN A CA 1
ATOM 706 C C . GLN A 1 87 ? -7.988 -0.086 12.870 1.00 92.19 87 GLN A C 1
ATOM 708 O O . GLN A 1 87 ? -8.664 -0.360 13.863 1.00 92.19 87 GLN A O 1
ATOM 713 N N . LYS A 1 88 ? -7.572 1.167 12.625 1.00 91.44 88 LYS A N 1
ATOM 714 C CA . LYS A 1 88 ? -7.960 2.319 13.467 1.00 91.44 88 LYS A CA 1
ATOM 715 C C . LYS A 1 88 ? -9.481 2.425 13.572 1.00 91.44 88 LYS A C 1
ATOM 717 O O . LYS A 1 88 ? -10.011 2.550 14.674 1.00 91.44 88 LYS A O 1
ATOM 722 N N . ARG A 1 89 ? -10.183 2.316 12.441 1.00 91.50 89 ARG A N 1
ATOM 723 C CA . ARG A 1 89 ? -11.652 2.377 12.374 1.00 91.50 89 ARG A CA 1
ATOM 724 C C . ARG A 1 89 ? -12.319 1.183 13.053 1.00 91.50 89 ARG A C 1
ATOM 726 O O . ARG A 1 89 ? -13.234 1.374 13.848 1.00 91.50 89 ARG A O 1
ATOM 733 N N . ASN A 1 90 ? -11.831 -0.034 12.810 1.00 89.25 90 ASN A N 1
ATOM 734 C CA . ASN A 1 90 ? -12.326 -1.241 13.479 1.00 89.25 90 ASN A CA 1
ATOM 735 C C . ASN A 1 90 ? -12.189 -1.138 14.999 1.00 89.25 90 ASN A C 1
ATOM 737 O O . ASN A 1 90 ? -13.125 -1.471 15.729 1.00 89.25 90 ASN A O 1
ATOM 741 N N . LYS A 1 91 ? -11.066 -0.593 15.476 1.00 86.62 91 LYS A N 1
ATOM 742 C CA . LYS A 1 91 ? -10.834 -0.403 16.903 1.00 86.62 91 LYS A CA 1
ATOM 743 C C . LYS A 1 91 ? -11.836 0.569 17.532 1.00 86.62 91 LYS A C 1
ATOM 745 O O . LYS A 1 91 ? -12.286 0.309 18.646 1.00 86.62 91 LYS A O 1
ATOM 750 N N . LEU A 1 92 ? -12.211 1.656 16.853 1.00 85.88 92 LEU A N 1
ATOM 751 C CA . LEU A 1 92 ? -13.259 2.567 17.347 1.00 85.88 92 LEU A CA 1
ATOM 752 C C . LEU A 1 92 ? -14.598 1.839 17.557 1.00 85.88 92 LEU A C 1
ATOM 754 O O . LEU A 1 92 ? -15.359 2.203 18.448 1.00 85.88 92 LEU A O 1
ATOM 758 N N . ASN A 1 93 ? -14.832 0.766 16.800 1.00 86.38 93 ASN A N 1
ATOM 759 C CA . ASN A 1 93 ? -15.984 -0.123 16.943 1.00 86.38 93 ASN A CA 1
ATOM 760 C C . ASN A 1 93 ? -15.740 -1.295 17.920 1.00 86.38 93 ASN A C 1
ATOM 762 O O . ASN A 1 93 ? -16.567 -2.19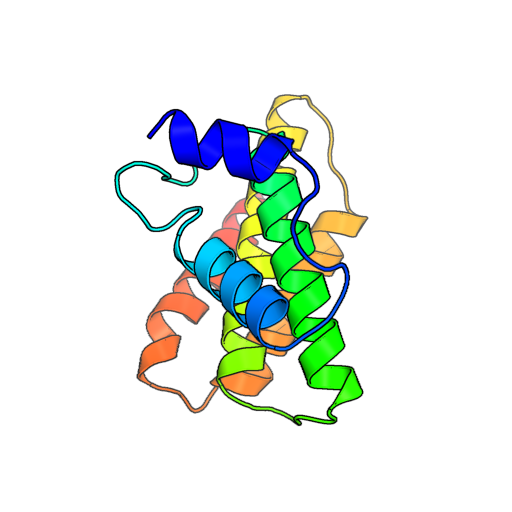9 18.010 1.00 86.38 93 ASN A O 1
ATOM 766 N N . GLY A 1 94 ? -14.612 -1.310 18.640 1.00 84.69 94 GLY A N 1
ATOM 767 C CA . GLY A 1 94 ? -14.242 -2.353 19.604 1.00 84.69 94 GLY A CA 1
ATOM 768 C C . GLY A 1 94 ? -13.711 -3.651 18.986 1.00 84.69 94 GLY A C 1
ATOM 769 O O . GLY A 1 94 ? -13.555 -4.639 19.701 1.00 84.69 94 GLY A O 1
ATOM 770 N N . LEU A 1 95 ? -13.431 -3.672 17.681 1.00 86.56 95 LEU A N 1
ATOM 771 C CA . LEU A 1 95 ? -12.937 -4.847 16.964 1.00 86.56 95 LEU A CA 1
ATOM 772 C C . LEU A 1 95 ? -11.434 -4.723 16.710 1.00 86.56 95 LEU A C 1
ATOM 774 O O . LEU A 1 95 ? -10.963 -3.721 16.174 1.00 86.56 95 LEU A O 1
ATOM 778 N N . VAL A 1 96 ? -10.679 -5.762 17.060 1.00 86.31 96 VAL A N 1
ATOM 779 C CA . VAL A 1 96 ? -9.248 -5.861 16.754 1.00 86.31 96 VAL A CA 1
ATOM 780 C C . VAL A 1 96 ? -9.047 -7.029 15.801 1.00 86.31 96 VAL A C 1
ATOM 782 O O . VAL A 1 96 ? -9.176 -8.183 16.203 1.00 86.31 96 VAL A O 1
ATOM 785 N N . ASP A 1 97 ? -8.718 -6.732 14.544 1.00 89.56 97 ASP A N 1
ATOM 786 C CA . ASP A 1 97 ? -8.380 -7.754 13.557 1.00 89.56 97 ASP A CA 1
ATOM 787 C C . ASP A 1 97 ? -6.860 -7.971 13.504 1.00 89.56 97 ASP A C 1
ATOM 789 O O . ASP A 1 97 ? -6.114 -7.203 12.893 1.00 89.56 97 ASP A O 1
ATOM 793 N N . GLN A 1 98 ? -6.403 -9.031 14.173 1.00 89.81 98 GLN A N 1
ATOM 794 C CA . GLN A 1 98 ? -4.986 -9.403 14.203 1.00 89.81 98 GLN A CA 1
ATOM 795 C C . GLN A 1 98 ? -4.455 -9.806 12.821 1.00 89.81 98 GLN A C 1
ATOM 797 O O . GLN A 1 98 ? -3.298 -9.537 12.515 1.00 89.81 98 GLN A O 1
ATOM 802 N N . VAL A 1 99 ? -5.299 -10.378 11.954 1.00 92.38 99 VAL A N 1
ATOM 803 C CA . VAL A 1 99 ? -4.883 -10.776 10.601 1.00 92.38 99 VAL A CA 1
ATOM 804 C C . VAL A 1 99 ? -4.555 -9.536 9.773 1.00 92.38 99 VAL A C 1
ATOM 806 O O . VAL A 1 99 ? -3.505 -9.479 9.134 1.00 92.38 99 VAL A O 1
ATOM 809 N N . THR A 1 100 ? -5.412 -8.514 9.841 1.00 92.31 100 THR A N 1
ATOM 810 C CA . THR A 1 100 ? -5.171 -7.222 9.179 1.00 92.31 100 THR A CA 1
ATOM 811 C C . THR A 1 100 ? -3.904 -6.541 9.714 1.00 92.31 100 THR A C 1
ATOM 813 O O . THR A 1 100 ? -3.129 -5.986 8.932 1.00 92.31 100 THR A O 1
ATOM 816 N N . LEU A 1 101 ? -3.652 -6.600 11.027 1.00 92.50 101 LEU A N 1
ATOM 817 C CA . LEU A 1 101 ? -2.437 -6.044 11.639 1.00 92.50 101 LEU A CA 1
ATOM 818 C C . LEU A 1 101 ? -1.155 -6.749 11.175 1.00 92.50 101 LEU A C 1
ATOM 820 O O . LEU A 1 101 ? -0.163 -6.084 10.865 1.00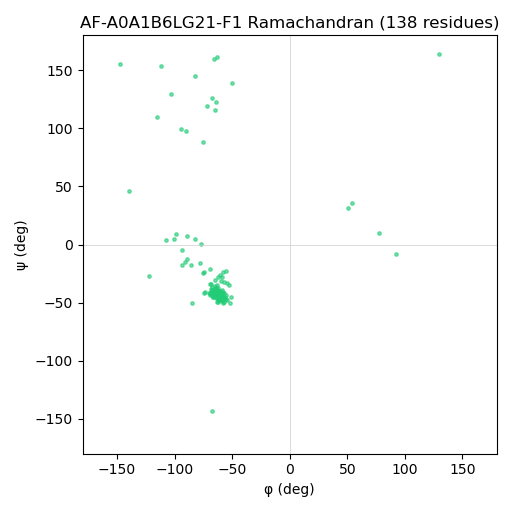 92.50 101 LEU A O 1
ATOM 824 N N . ASP A 1 102 ? -1.168 -8.078 11.104 1.00 95.00 102 ASP A N 1
ATOM 825 C CA . ASP A 1 102 ? -0.022 -8.857 10.638 1.00 95.00 102 ASP A CA 1
ATOM 826 C C . ASP A 1 102 ? 0.242 -8.641 9.141 1.00 95.00 102 ASP A C 1
ATOM 828 O O . ASP A 1 102 ? 1.400 -8.496 8.730 1.00 95.00 102 ASP A O 1
ATOM 832 N N . GLU A 1 103 ? -0.811 -8.529 8.323 1.00 96.56 103 GLU A N 1
ATOM 833 C CA . GLU A 1 103 ? -0.687 -8.158 6.908 1.00 96.56 103 GLU A CA 1
ATOM 834 C C . GLU A 1 103 ? -0.077 -6.754 6.762 1.00 96.56 103 GLU A C 1
ATOM 836 O O . GLU A 1 103 ? 0.864 -6.570 5.985 1.00 96.56 103 GLU A O 1
ATOM 841 N N . ALA A 1 104 ? -0.534 -5.777 7.556 1.00 96.69 104 ALA A N 1
ATOM 842 C CA . ALA A 1 104 ? 0.010 -4.420 7.553 1.00 96.69 104 ALA A CA 1
ATOM 843 C C . ALA A 1 104 ? 1.504 -4.401 7.908 1.00 96.69 104 ALA A C 1
ATOM 845 O O . ALA A 1 104 ? 2.293 -3.723 7.239 1.00 96.69 104 ALA A O 1
ATOM 846 N N . ARG A 1 105 ? 1.912 -5.178 8.919 1.00 96.25 105 ARG A N 1
ATOM 847 C CA . ARG A 1 105 ? 3.316 -5.322 9.329 1.00 96.25 105 ARG A CA 1
ATOM 848 C C . ARG A 1 105 ? 4.156 -5.926 8.204 1.00 96.25 105 ARG A C 1
ATOM 850 O O . ARG A 1 105 ? 5.194 -5.374 7.840 1.00 96.25 105 ARG A O 1
ATOM 857 N N . SER A 1 106 ? 3.684 -7.026 7.619 1.00 97.75 106 SER A N 1
ATOM 858 C CA . SER A 1 106 ? 4.353 -7.726 6.518 1.00 97.75 106 SER A CA 1
ATOM 859 C C . SER A 1 106 ? 4.534 -6.833 5.285 1.00 97.75 106 SER A C 1
ATOM 861 O O . SER A 1 106 ? 5.617 -6.795 4.684 1.00 97.75 106 SER A O 1
ATOM 863 N N . ALA A 1 107 ? 3.509 -6.045 4.944 1.00 98.00 107 ALA A N 1
ATOM 864 C CA . ALA A 1 107 ? 3.569 -5.081 3.853 1.00 98.00 107 ALA A CA 1
ATOM 865 C C . ALA A 1 107 ? 4.650 -4.015 4.098 1.00 98.00 107 ALA A C 1
ATOM 867 O O . ALA A 1 107 ? 5.468 -3.767 3.210 1.00 98.00 107 ALA A O 1
ATOM 868 N N . LEU A 1 108 ? 4.727 -3.449 5.310 1.00 97.81 108 LEU A N 1
ATOM 869 C CA . LEU A 1 108 ? 5.752 -2.462 5.670 1.00 97.81 108 LEU A CA 1
ATOM 870 C C . LEU A 1 108 ? 7.168 -3.054 5.644 1.00 97.81 108 LEU A C 1
ATOM 872 O O . LEU A 1 108 ? 8.088 -2.430 5.110 1.00 97.81 108 LEU A O 1
ATOM 876 N N . THR A 1 109 ? 7.359 -4.262 6.181 1.00 97.88 109 THR A N 1
ATOM 877 C CA . THR A 1 109 ? 8.653 -4.962 6.139 1.00 97.88 109 THR A CA 1
ATOM 878 C C . THR A 1 109 ? 9.108 -5.192 4.697 1.00 97.88 109 THR A C 1
ATOM 880 O O . THR A 1 109 ? 10.260 -4.918 4.353 1.00 97.88 109 THR A O 1
ATOM 883 N N . SER A 1 110 ? 8.192 -5.629 3.831 1.00 97.69 110 SER A N 1
ATOM 884 C CA . SER A 1 110 ? 8.466 -5.851 2.409 1.00 97.69 110 SER A CA 1
ATOM 885 C C . SER A 1 110 ? 8.786 -4.542 1.679 1.00 97.69 110 SER A C 1
ATOM 887 O O . SER A 1 110 ? 9.770 -4.470 0.939 1.00 97.69 110 SER A O 1
ATOM 889 N N . ALA A 1 111 ? 8.007 -3.483 1.931 1.00 97.88 111 ALA A N 1
ATOM 890 C CA . ALA A 1 111 ? 8.247 -2.148 1.384 1.00 97.88 111 ALA A CA 1
ATOM 891 C C . ALA A 1 111 ? 9.639 -1.636 1.769 1.00 97.88 111 ALA A C 1
ATOM 893 O O . ALA A 1 111 ? 10.389 -1.176 0.911 1.00 97.88 111 ALA A O 1
ATOM 894 N N . ARG A 1 112 ? 10.021 -1.789 3.042 1.00 96.94 112 ARG A N 1
ATOM 895 C CA . ARG A 1 112 ? 11.337 -1.400 3.555 1.00 96.94 112 ARG A CA 1
ATOM 896 C C . ARG A 1 112 ? 12.469 -2.157 2.880 1.00 96.94 112 ARG A C 1
ATOM 898 O O . ARG A 1 112 ? 13.437 -1.531 2.472 1.00 96.94 112 ARG A O 1
ATOM 905 N N . SER A 1 113 ? 12.342 -3.474 2.724 1.00 97.44 113 SER A N 1
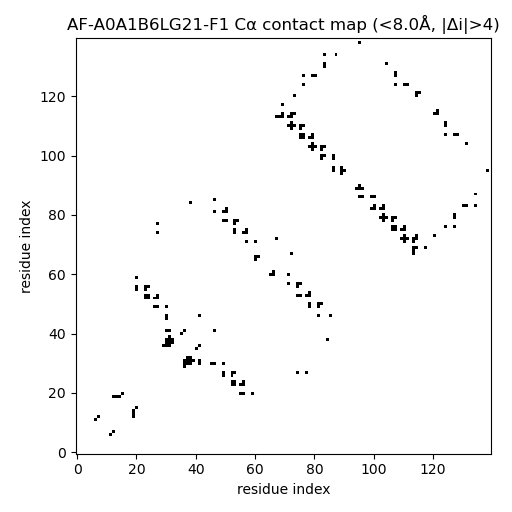ATOM 906 C CA . SER A 1 113 ? 13.354 -4.277 2.028 1.00 97.44 113 SER A CA 1
ATOM 907 C C . SER A 1 113 ? 13.564 -3.808 0.583 1.00 97.44 113 SER A C 1
ATOM 909 O O . SER A 1 113 ? 14.699 -3.743 0.115 1.00 97.44 113 SER A O 1
ATOM 911 N N . ILE A 1 114 ? 12.487 -3.432 -0.113 1.00 97.38 114 ILE A N 1
ATOM 912 C CA . ILE A 1 114 ? 12.550 -2.938 -1.496 1.00 97.38 114 ILE A CA 1
ATOM 913 C C . ILE A 1 114 ? 13.124 -1.515 -1.572 1.00 97.38 114 ILE A C 1
ATOM 915 O O . ILE A 1 114 ? 13.894 -1.212 -2.480 1.00 97.38 114 ILE A O 1
ATOM 919 N N . LEU A 1 115 ? 12.742 -0.639 -0.641 1.00 97.00 115 LEU A N 1
ATOM 920 C CA . LEU A 1 115 ? 13.015 0.801 -0.691 1.00 97.00 115 LEU A CA 1
ATOM 921 C C . LEU A 1 115 ? 14.199 1.247 0.181 1.00 97.00 115 LEU A C 1
ATOM 923 O O . LEU A 1 115 ? 14.465 2.439 0.256 1.00 97.00 115 LEU A O 1
ATOM 927 N N . GLN A 1 116 ? 14.935 0.329 0.815 1.00 94.50 116 GLN A N 1
ATOM 928 C CA . GLN A 1 116 ? 16.012 0.649 1.771 1.00 94.50 116 GLN A CA 1
ATOM 929 C C . GLN A 1 116 ? 17.122 1.573 1.233 1.00 94.50 116 GLN A C 1
ATOM 931 O O . GLN A 1 116 ? 17.815 2.213 2.018 1.00 94.50 116 GLN A O 1
ATOM 936 N N . TYR A 1 117 ? 17.306 1.638 -0.088 1.00 93.62 117 TYR A N 1
ATOM 937 C CA . TYR A 1 117 ? 18.292 2.510 -0.740 1.00 93.62 117 TYR A CA 1
ATOM 938 C C . TYR A 1 117 ? 17.654 3.705 -1.469 1.00 93.62 117 TYR A C 1
ATOM 940 O O . TYR A 1 117 ? 18.356 4.468 -2.130 1.00 93.62 117 TYR A O 1
ATOM 948 N N . ASP A 1 118 ? 16.334 3.878 -1.375 1.00 94.44 118 ASP A N 1
ATOM 949 C CA . ASP A 1 118 ? 15.615 5.009 -1.958 1.00 94.44 118 ASP A CA 1
ATOM 950 C C . ASP A 1 118 ? 15.547 6.163 -0.951 1.00 94.44 118 ASP A C 1
ATOM 952 O O . ASP A 1 118 ? 14.680 6.215 -0.077 1.00 94.44 118 ASP A O 1
ATOM 956 N N . ALA A 1 119 ? 16.463 7.123 -1.104 1.00 92.25 119 ALA A N 1
ATOM 957 C CA . ALA A 1 119 ? 16.529 8.302 -0.246 1.00 92.25 119 ALA A CA 1
ATOM 958 C C . ALA A 1 119 ? 15.217 9.108 -0.231 1.00 92.25 119 ALA A C 1
ATOM 960 O O . ALA A 1 119 ? 14.864 9.674 0.802 1.00 92.25 119 ALA A O 1
ATOM 961 N N . ALA A 1 120 ? 14.471 9.133 -1.342 1.00 91.94 120 ALA A N 1
ATOM 962 C CA . ALA A 1 120 ? 13.206 9.860 -1.421 1.00 91.94 120 ALA A CA 1
ATOM 963 C C . ALA A 1 120 ? 12.074 9.149 -0.662 1.00 91.94 120 ALA A C 1
ATOM 965 O O . ALA A 1 120 ? 11.116 9.797 -0.251 1.00 91.94 120 ALA A O 1
ATOM 966 N N . ALA A 1 121 ? 12.175 7.833 -0.458 1.00 91.75 121 ALA A N 1
ATOM 967 C CA . ALA A 1 121 ? 11.175 7.051 0.264 1.00 91.75 121 ALA A CA 1
ATOM 968 C C . ALA A 1 121 ? 11.433 6.970 1.778 1.00 91.75 121 ALA A C 1
ATOM 970 O O . ALA A 1 121 ? 10.556 6.537 2.525 1.00 91.75 121 ALA A O 1
ATOM 971 N N . GLN A 1 122 ? 12.615 7.376 2.254 1.00 91.06 122 GLN A N 1
ATOM 972 C CA . GLN A 1 122 ? 13.007 7.144 3.643 1.00 91.06 122 GLN A CA 1
ATOM 973 C C . GLN A 1 122 ? 12.111 7.871 4.653 1.00 91.06 122 GLN A C 1
ATOM 975 O O . GLN A 1 122 ? 11.784 7.308 5.699 1.00 91.06 122 GLN A O 1
ATOM 980 N N . THR A 1 123 ? 11.672 9.091 4.331 1.00 91.75 123 THR A N 1
ATOM 981 C CA . THR A 1 123 ? 10.714 9.844 5.154 1.00 91.75 123 THR A CA 1
ATOM 982 C C . THR A 1 123 ? 9.417 9.058 5.328 1.00 91.75 123 THR A C 1
ATOM 984 O O . THR A 1 123 ? 8.987 8.811 6.451 1.00 91.75 123 THR A O 1
ATOM 987 N N . GLU A 1 124 ? 8.849 8.574 4.225 1.00 90.69 124 GLU A N 1
ATOM 988 C CA . GLU A 1 124 ? 7.587 7.834 4.215 1.00 90.69 124 GLU A CA 1
ATOM 989 C C . GLU A 1 124 ? 7.700 6.489 4.958 1.00 90.69 124 GLU A C 1
ATOM 991 O O . GLU A 1 124 ? 6.804 6.112 5.714 1.00 90.69 124 GLU A O 1
ATOM 996 N N . LEU A 1 125 ? 8.828 5.780 4.813 1.00 92.38 125 LEU A N 1
ATOM 997 C CA . LEU A 1 125 ? 9.107 4.535 5.542 1.00 92.38 125 LEU A CA 1
ATOM 998 C C . LEU A 1 125 ? 9.214 4.745 7.056 1.00 92.38 125 LEU A C 1
ATOM 1000 O O . LEU A 1 125 ? 8.813 3.871 7.833 1.00 92.38 125 LEU A O 1
ATOM 1004 N N . ASN A 1 126 ? 9.798 5.868 7.478 1.00 92.94 126 ASN A N 1
ATOM 1005 C CA . ASN A 1 126 ? 9.917 6.218 8.889 1.00 92.94 126 ASN A CA 1
ATOM 1006 C C . ASN A 1 126 ? 8.539 6.544 9.476 1.00 92.94 126 ASN A C 1
ATOM 1008 O O . ASN A 1 126 ? 8.210 6.024 10.542 1.00 92.94 126 ASN A O 1
ATOM 1012 N N . LEU A 1 127 ? 7.717 7.310 8.749 1.00 91.25 127 LEU A N 1
ATOM 1013 C CA . LEU A 1 127 ? 6.333 7.607 9.133 1.00 91.25 127 LEU A CA 1
ATOM 1014 C C . LEU A 1 127 ? 5.504 6.325 9.288 1.00 91.25 127 LEU A C 1
ATOM 1016 O O . LEU A 1 127 ? 4.923 6.106 10.347 1.00 91.25 127 LEU A O 1
ATOM 1020 N N . GLY A 1 128 ? 5.551 5.411 8.310 1.00 90.62 128 GLY A N 1
ATOM 1021 C CA . GLY A 1 128 ? 4.840 4.127 8.408 1.00 90.62 128 GLY A CA 1
ATOM 1022 C C . GLY A 1 128 ? 5.275 3.277 9.612 1.00 90.62 128 GLY A C 1
ATOM 1023 O O . GLY A 1 128 ? 4.470 2.594 10.234 1.00 90.62 128 GLY A O 1
ATOM 1024 N N . THR A 1 129 ? 6.542 3.369 10.029 1.00 91.31 129 THR A N 1
ATOM 1025 C CA . THR A 1 129 ? 7.006 2.668 11.246 1.00 91.31 129 THR A CA 1
ATOM 1026 C C . THR A 1 129 ? 6.435 3.275 12.509 1.00 91.31 129 THR A C 1
ATOM 1028 O O . THR A 1 129 ? 6.054 2.546 13.420 1.00 91.31 129 THR A O 1
ATOM 1031 N N . GLN A 1 130 ? 6.388 4.603 12.578 1.00 91.69 130 GLN A N 1
ATOM 1032 C CA . GLN A 1 130 ? 5.794 5.296 13.715 1.00 91.69 130 GLN A CA 1
ATOM 1033 C C . GLN A 1 130 ? 4.303 4.973 13.822 1.00 91.69 130 GLN A C 1
ATOM 1035 O O . GLN A 1 130 ? 3.834 4.668 14.914 1.00 91.69 130 GLN A O 1
ATOM 1040 N N . GLU A 1 131 ? 3.583 4.958 12.698 1.00 89.31 131 GLU A N 1
ATOM 1041 C CA . GLU A 1 131 ? 2.172 4.566 12.644 1.00 89.31 131 GLU A CA 1
ATOM 1042 C C . GLU A 1 131 ? 1.950 3.128 13.133 1.00 89.31 131 GLU A C 1
ATOM 1044 O O . GLU A 1 131 ? 1.071 2.894 13.964 1.00 89.31 131 GLU A O 1
ATOM 1049 N N . GLN A 1 132 ? 2.774 2.177 12.680 1.00 88.81 132 GLN A N 1
ATOM 1050 C CA . GLN A 1 132 ? 2.715 0.784 13.132 1.00 88.81 132 GLN A CA 1
ATOM 1051 C C . GLN A 1 132 ? 2.943 0.672 14.648 1.00 88.81 132 GLN A C 1
ATOM 1053 O O . GLN A 1 132 ? 2.178 0.008 15.343 1.00 88.81 132 GLN A O 1
ATOM 1058 N N . LEU A 1 133 ? 3.966 1.348 15.181 1.00 89.69 133 LEU A N 1
ATOM 1059 C CA . LEU A 1 133 ? 4.271 1.330 16.615 1.00 89.69 133 LEU A CA 1
ATOM 1060 C C . LEU A 1 133 ? 3.146 1.952 17.449 1.00 89.69 133 LEU A C 1
ATOM 1062 O O . LEU A 1 133 ? 2.791 1.420 18.500 1.00 89.69 133 LEU A O 1
ATOM 1066 N N . GLN A 1 134 ? 2.560 3.055 16.978 1.00 87.88 134 GLN A N 1
ATOM 1067 C CA . GLN A 1 134 ? 1.399 3.663 17.622 1.00 87.88 134 GLN A CA 1
ATOM 1068 C C . GLN A 1 134 ? 0.236 2.669 17.668 1.00 87.88 134 GLN A C 1
ATOM 1070 O O . GLN A 1 134 ? -0.328 2.449 18.737 1.00 87.88 134 GLN A O 1
ATOM 1075 N N . LEU A 1 135 ? -0.073 1.999 16.557 1.00 85.19 135 LEU A N 1
ATOM 1076 C CA . LEU A 1 135 ? -1.142 1.000 16.505 1.00 85.19 135 LEU A CA 1
ATOM 1077 C C . LEU A 1 135 ? -0.920 -0.176 17.458 1.00 85.19 135 LEU A C 1
ATOM 1079 O O . LEU A 1 135 ? -1.855 -0.594 18.142 1.00 85.19 135 LEU A O 1
ATOM 1083 N N . GLU A 1 136 ? 0.308 -0.678 17.548 1.00 82.88 136 GLU A N 1
ATOM 1084 C CA . GLU A 1 136 ? 0.667 -1.777 18.449 1.00 82.88 136 GLU A CA 1
ATOM 1085 C C . GLU A 1 136 ? 0.591 -1.366 19.924 1.00 82.88 136 GLU A C 1
ATOM 1087 O O . GLU A 1 136 ? 0.006 -2.085 20.735 1.00 82.88 136 GLU A O 1
ATOM 1092 N N . SER A 1 137 ? 1.094 -0.175 20.266 1.00 79.88 137 SER A N 1
ATOM 1093 C CA . SER A 1 137 ? 1.026 0.361 21.634 1.00 79.88 137 SER A CA 1
ATOM 1094 C C . SER A 1 137 ? -0.409 0.578 22.116 1.00 79.88 137 SER A C 1
ATOM 1096 O O . SER A 1 137 ? -0.694 0.508 23.303 1.00 79.88 137 SER A O 1
ATOM 1098 N N . ILE A 1 138 ? -1.318 0.824 21.174 1.00 69.62 138 ILE A N 1
ATOM 1099 C CA . ILE A 1 138 ? -2.737 1.046 21.425 1.00 69.62 138 ILE A CA 1
ATOM 1100 C C . ILE A 1 138 ? -3.504 -0.294 21.488 1.00 69.62 138 ILE A C 1
ATOM 1102 O O . ILE A 1 138 ? -4.629 -0.323 21.983 1.00 69.62 138 ILE A O 1
ATOM 1106 N N . THR A 1 139 ? -2.946 -1.396 20.980 1.00 66.06 139 THR A N 1
ATOM 1107 C CA . THR A 1 139 ? -3.601 -2.721 20.939 1.00 66.06 139 THR A CA 1
ATOM 1108 C C . THR A 1 139 ? -3.248 -3.604 22.147 1.00 66.06 139 THR A C 1
ATOM 1110 O O . THR A 1 139 ? -3.969 -4.564 22.415 1.00 66.06 139 THR A O 1
ATOM 1113 N N . THR A 1 140 ? -2.171 -3.271 22.867 1.00 56.84 140 THR A N 1
ATOM 1114 C CA . THR A 1 140 ? -1.714 -3.951 24.097 1.00 56.84 140 THR A CA 1
ATOM 1115 C C . THR A 1 140 ? -2.411 -3.375 25.325 1.00 56.84 140 THR A C 1
ATOM 1117 O O . THR A 1 140 ? -2.746 -4.167 26.233 1.00 56.84 140 THR A O 1
#

Sequence (140 aa):
PSSVAQWLAGQHLPAQGQVVVQLKTRLIWLLGHDDSFTWHELSQEMLEWKEKCCRDVLQVLDTLRFGHCRMKGLILLELHRSLCEKQKRNKLNGLVDQVTLDEARSALTSARSILQYDAAAQTELNLGTQEQLQLESITT

Radius of gyration: 15.53 Å; Cα contacts (8 Å, |Δi|>4): 125; chains: 1; bounding box: 40×30×44 Å

Mean predicted aligned error: 6.7 Å

InterPro domains:
  IPR053010 SET domain-containing protein SmydA-8 [PTHR46455] (14-137)

Nearest PDB structures (foldseek):
  7v6p-assembly1_A-2  TM=7.167E-01  e=4.048E-01  Homo sapiens
  2v7d-assembly2_C  TM=4.385E-01  e=1.498E-01  Bos taurus
  6zbt-assembly2_C  TM=5.718E-01  e=9.905E-01  Homo sapiens
  5yqg-assembly1_D  TM=4.785E-01  e=5.190E-01  Mus musculus
  2v7d-assembly1_B  TM=3.771E-01  e=3.157E-01  Bos taurus

Foldseek 3Di:
DVVVVVVVVPPPDDPDDDVNLVVLLVLLCCACPPPCHNLVNQDPVSLVSNLVSLVVNLVVCVVVPVDLDLSNLVSLLSNLVSLLSVQVVCVVVVDHDVVSLVSSVVSLVSSCVSCVPPPVCVVSSVVSVVSNVVSVVVVD

pLDDT: mean 88.17, std 11.7, range [53.28, 98.31]

Secondary structure (DSSP, 8-state):
-HHHHHHHHTT-S-SSSHHHHHHHHHHHHHTBTSTTSBTTT--HHHHHHHHHHHHHHHHHHHHTT--S-HHHHHHHHHHHHHHHHHHHHHHHTT---HHHHHHHHHHHHHHHHHHTT-TTTHHHHHHHHHHHHHHHHHH-

Solvent-accessible surface area (backbone atoms only — not comparable to full-atom values): 7777 Å² total; per-residue (Å²): 108,73,68,57,58,53,52,67,71,62,73,71,70,60,96,68,57,72,68,49,51,51,50,34,55,49,48,48,64,38,59,52,67,34,94,93,27,33,66,88,69,47,48,72,67,54,46,53,49,39,42,48,29,34,52,55,51,50,51,49,38,54,73,72,61,55,67,86,38,67,66,58,19,53,42,27,42,55,34,18,51,43,37,50,51,51,47,56,54,36,42,77,73,75,40,82,60,64,67,52,51,51,50,23,51,52,27,41,55,51,13,43,71,45,37,73,84,39,76,88,47,47,65,59,57,51,51,54,50,52,54,50,51,51,55,51,68,72,71,111